Protein AF-A0AAE1LA29-F1 (afdb_monomer_lite)

pLDDT: mean 70.19, std 26.03, range [25.2, 96.75]

Organism: NCBI:txid407009

Secondary structure (DSSP, 8-state):
-GGGGT--EEES---SSGGGS---STTSTTTTEEE--S--HHHHHHHHHHHHHHTT--EEEEEE-TTTTHHHH-TTHHHHHHHHHHHHHHHTT-EEEEEEGGGGTTT-HHHHHHHHHHHHTTS-------S------------S----PPP-PPPP----------------------

Structure (mmCIF, N/CA/C/O backbone):
data_AF-A0AAE1LA29-F1
#
_entry.id   AF-A0AAE1LA29-F1
#
loop_
_atom_site.group_PDB
_atom_site.id
_atom_site.type_symbol
_atom_site.label_atom_id
_atom_site.label_alt_id
_atom_site.label_comp_id
_atom_site.label_asym_id
_atom_site.label_entity_id
_atom_site.label_seq_id
_atom_site.pdbx_PDB_ins_code
_atom_site.Cartn_x
_atom_site.Cartn_y
_atom_site.Cartn_z
_atom_site.occupancy
_atom_site.B_iso_or_equiv
_atom_site.auth_seq_id
_atom_site.auth_comp_id
_atom_site.auth_asym_id
_atom_site.auth_atom_id
_atom_site.pdbx_PDB_model_num
ATOM 1 N N . MET A 1 1 ? 6.406 4.294 -21.397 1.00 57.44 1 MET A N 1
ATOM 2 C CA . MET A 1 1 ? 7.742 4.269 -22.042 1.00 57.44 1 MET A CA 1
ATOM 3 C C . MET A 1 1 ? 7.976 2.975 -22.819 1.00 57.44 1 MET A C 1
ATOM 5 O O . MET A 1 1 ? 8.079 3.056 -24.028 1.00 57.44 1 MET A O 1
ATOM 9 N N . VAL A 1 2 ? 7.981 1.788 -22.194 1.00 77.62 2 VAL A N 1
ATOM 10 C CA . VAL A 1 2 ? 8.310 0.522 -22.897 1.00 77.62 2 VAL A CA 1
ATOM 11 C C . VAL A 1 2 ? 7.345 0.151 -24.031 1.00 77.62 2 VAL A C 1
ATOM 13 O O . VAL A 1 2 ? 7.793 -0.365 -25.049 1.00 77.62 2 VAL A O 1
ATOM 16 N N . LYS A 1 3 ? 6.053 0.508 -23.904 1.00 79.62 3 LYS A N 1
ATOM 17 C CA . LYS A 1 3 ? 5.017 0.339 -24.945 1.00 79.62 3 LYS A CA 1
ATOM 18 C C . LYS A 1 3 ? 5.452 0.815 -26.340 1.00 79.62 3 LYS A C 1
ATOM 20 O O . LYS A 1 3 ? 5.146 0.163 -27.327 1.00 79.62 3 LYS A O 1
ATOM 25 N N . PHE A 1 4 ? 6.184 1.925 -26.413 1.00 84.38 4 PHE A N 1
ATOM 26 C CA . PHE A 1 4 ? 6.546 2.567 -27.681 1.00 84.38 4 PHE A CA 1
ATOM 27 C C . PHE A 1 4 ? 7.679 1.868 -28.435 1.00 84.38 4 PHE A C 1
ATOM 29 O O . PHE A 1 4 ? 7.795 2.036 -29.642 1.00 84.38 4 PHE A O 1
ATOM 36 N N . TRP A 1 5 ? 8.504 1.090 -27.734 1.00 86.56 5 TRP A N 1
ATOM 37 C CA . TRP A 1 5 ? 9.725 0.499 -28.291 1.00 86.56 5 TRP A CA 1
ATOM 38 C C . TRP A 1 5 ? 9.566 -0.987 -28.616 1.00 86.56 5 TRP A C 1
ATOM 40 O O . TRP A 1 5 ? 10.510 -1.609 -29.084 1.00 86.56 5 TRP A O 1
ATOM 50 N N . ASN A 1 6 ? 8.378 -1.551 -28.369 1.00 86.88 6 ASN A N 1
ATOM 51 C CA . ASN A 1 6 ? 8.083 -2.972 -28.557 1.00 86.88 6 ASN A CA 1
ATOM 52 C C . ASN A 1 6 ? 9.068 -3.914 -27.830 1.00 86.88 6 ASN A C 1
ATOM 54 O O . ASN A 1 6 ? 9.388 -4.996 -28.318 1.00 86.88 6 ASN A O 1
ATOM 58 N N . THR A 1 7 ? 9.556 -3.492 -26.659 1.00 91.69 7 THR A N 1
ATOM 59 C CA . THR A 1 7 ? 10.538 -4.240 -25.862 1.00 91.69 7 THR A CA 1
ATOM 60 C C . THR A 1 7 ? 9.913 -4.679 -24.539 1.00 91.69 7 THR A C 1
ATOM 62 O O . THR A 1 7 ? 9.399 -3.827 -23.808 1.00 91.69 7 THR A O 1
ATOM 65 N N . PRO A 1 8 ? 9.965 -5.974 -24.172 1.00 91.75 8 PRO A N 1
ATOM 66 C CA . PRO A 1 8 ? 9.478 -6.425 -22.875 1.00 91.75 8 PRO A CA 1
ATOM 67 C C . PRO A 1 8 ? 10.374 -5.907 -21.740 1.00 91.75 8 PRO A C 1
ATOM 69 O O . PRO A 1 8 ? 11.600 -5.981 -21.815 1.00 91.75 8 PRO A O 1
ATOM 72 N N . LEU A 1 9 ? 9.760 -5.416 -20.660 1.00 92.38 9 LEU A N 1
ATOM 73 C CA . LEU A 1 9 ? 10.454 -5.024 -19.433 1.00 92.38 9 LEU A CA 1
ATOM 74 C C . LEU A 1 9 ? 10.206 -6.060 -18.341 1.00 92.38 9 LEU A C 1
ATOM 76 O O . LEU A 1 9 ? 9.073 -6.253 -17.898 1.00 92.38 9 LEU A O 1
ATOM 80 N N . LEU A 1 10 ? 11.287 -6.672 -17.867 1.00 92.94 10 LEU A N 1
ATOM 81 C CA . LEU A 1 10 ? 11.291 -7.548 -16.702 1.00 92.94 10 LEU A CA 1
ATOM 82 C C . LEU A 1 10 ? 11.809 -6.770 -15.493 1.00 92.94 10 LEU A C 1
ATOM 84 O O . LEU A 1 10 ? 12.864 -6.143 -15.560 1.00 92.94 10 LEU A O 1
ATOM 88 N N . THR A 1 11 ? 11.072 -6.794 -14.383 1.00 91.50 11 THR A N 1
ATOM 89 C CA . THR A 1 11 ? 11.483 -6.100 -13.153 1.00 91.50 11 THR A CA 1
ATOM 90 C C . THR A 1 11 ? 11.083 -6.865 -11.897 1.00 91.50 11 THR A C 1
ATOM 92 O O . THR A 1 11 ? 10.064 -7.552 -11.864 1.00 91.50 11 THR A O 1
ATOM 95 N N . VAL A 1 12 ? 11.882 -6.736 -10.840 1.00 89.50 12 VAL A N 1
ATOM 96 C CA . VAL A 1 12 ? 11.545 -7.209 -9.486 1.00 89.50 12 VAL A CA 1
ATOM 97 C C . VAL A 1 12 ? 10.818 -6.144 -8.657 1.00 89.50 12 VAL A C 1
ATOM 99 O O . VAL A 1 12 ? 10.253 -6.462 -7.616 1.00 89.50 12 VAL A O 1
ATOM 102 N N . GLY A 1 13 ? 10.830 -4.887 -9.116 1.00 87.50 13 GLY A N 1
ATOM 103 C CA . GLY A 1 13 ? 10.178 -3.758 -8.460 1.00 87.50 13 GLY A CA 1
ATOM 104 C C . GLY A 1 13 ? 8.760 -3.532 -8.979 1.00 87.50 13 GLY A C 1
ATOM 105 O O . GLY A 1 13 ? 7.986 -4.473 -9.156 1.00 87.50 13 GLY A O 1
ATOM 106 N N . ALA A 1 14 ? 8.424 -2.261 -9.235 1.00 90.12 14 ALA A N 1
ATOM 107 C CA . ALA A 1 14 ? 7.113 -1.869 -9.751 1.00 90.12 14 ALA A CA 1
ATOM 108 C C . ALA A 1 14 ? 5.966 -2.395 -8.857 1.00 90.12 14 ALA A C 1
ATOM 110 O O . ALA A 1 14 ? 4.994 -2.977 -9.320 1.00 90.12 14 ALA A O 1
ATOM 111 N N . LEU A 1 15 ? 6.109 -2.237 -7.538 1.00 91.06 15 LEU A N 1
ATOM 112 C CA . LEU A 1 15 ? 5.228 -2.858 -6.539 1.00 91.06 15 LEU A CA 1
ATOM 113 C C . LEU A 1 15 ? 3.893 -2.127 -6.348 1.00 91.06 15 LEU A C 1
ATOM 115 O O . LEU A 1 15 ? 3.000 -2.636 -5.667 1.00 91.06 15 LEU A O 1
ATOM 119 N N . THR A 1 16 ? 3.760 -0.929 -6.916 1.00 88.38 16 THR A N 1
ATOM 120 C CA . THR A 1 16 ? 2.555 -0.112 -6.785 1.00 88.38 16 THR A CA 1
ATOM 121 C C . THR A 1 16 ? 1.363 -0.764 -7.481 1.00 88.38 16 THR A C 1
ATOM 123 O O . THR A 1 16 ? 1.475 -1.710 -8.270 1.00 88.38 16 THR A O 1
ATOM 126 N N . HIS A 1 17 ? 0.175 -0.265 -7.148 1.00 86.12 17 HIS A N 1
ATOM 127 C CA . HIS A 1 17 ? -1.077 -0.836 -7.622 1.00 86.12 17 HIS A CA 1
ATOM 128 C C . HIS A 1 17 ? -1.183 -0.862 -9.154 1.00 86.12 17 HIS A C 1
ATOM 130 O O . HIS A 1 17 ? -1.688 -1.839 -9.704 1.00 86.12 17 HIS A O 1
ATOM 136 N N . ASP A 1 18 ? -0.655 0.154 -9.836 1.00 87.06 18 ASP A N 1
ATOM 137 C CA . ASP A 1 18 ? -0.816 0.350 -11.283 1.00 87.06 18 ASP A CA 1
ATOM 138 C C . ASP A 1 18 ? -0.151 -0.752 -12.108 1.00 87.06 18 ASP A C 1
ATOM 140 O O . ASP A 1 18 ? -0.726 -1.268 -13.065 1.00 87.06 18 ASP A O 1
ATOM 144 N N . PHE A 1 19 ? 0.995 -1.248 -11.651 1.00 89.94 19 PHE A N 1
ATOM 145 C CA . PHE A 1 19 ? 1.699 -2.359 -12.296 1.00 89.94 19 PHE A CA 1
ATOM 146 C C . PHE A 1 19 ? 1.120 -3.740 -11.965 1.00 89.94 19 PHE A C 1
ATOM 148 O O . PHE A 1 19 ? 1.609 -4.764 -12.466 1.00 89.94 19 PHE A O 1
ATOM 155 N N . SER A 1 20 ? 0.107 -3.781 -11.100 1.00 85.69 20 SER A N 1
ATOM 156 C CA . SER A 1 20 ? -0.613 -4.988 -10.682 1.00 85.69 20 SER A CA 1
ATOM 157 C C . SER A 1 20 ? -2.018 -5.074 -11.283 1.00 85.69 20 SER A C 1
ATOM 159 O O . SER A 1 20 ? -2.732 -6.043 -11.025 1.00 85.69 20 SER A O 1
ATOM 161 N N . GLN A 1 21 ? -2.427 -4.072 -12.066 1.00 86.56 21 GLN A N 1
ATOM 162 C CA . GLN A 1 21 ? -3.690 -4.093 -12.798 1.00 86.56 21 GLN A CA 1
ATOM 163 C C . GLN A 1 21 ? -3.633 -5.081 -13.978 1.00 86.56 21 GLN A C 1
ATOM 165 O O . GLN A 1 21 ? -2.601 -5.708 -14.244 1.00 86.56 21 GLN A O 1
ATOM 170 N N . ARG A 1 22 ? -4.768 -5.268 -14.664 1.00 87.75 22 ARG A N 1
ATOM 171 C CA . ARG A 1 22 ? -4.833 -6.095 -15.877 1.00 87.75 22 ARG A CA 1
ATOM 172 C C . ARG A 1 22 ? -3.941 -5.466 -16.960 1.00 87.75 22 ARG A C 1
ATOM 174 O O . ARG A 1 22 ? -3.938 -4.254 -17.127 1.00 87.75 22 ARG A O 1
ATOM 181 N N . LYS A 1 23 ? -3.155 -6.314 -17.624 1.00 89.62 23 LYS A N 1
ATOM 182 C CA . LYS A 1 23 ? -2.092 -5.955 -18.582 1.00 89.62 23 LYS A CA 1
ATOM 183 C C . LYS A 1 23 ? -2.069 -6.921 -19.775 1.00 89.62 23 LYS A C 1
ATOM 185 O O . LYS A 1 23 ? -1.012 -7.248 -20.299 1.00 89.62 23 LYS A O 1
ATOM 190 N N . THR A 1 24 ? -3.218 -7.504 -20.099 1.00 88.19 24 THR A N 1
ATOM 191 C CA . THR A 1 24 ? -3.329 -8.599 -21.075 1.00 88.19 24 THR A CA 1
ATOM 192 C C . THR A 1 24 ? -3.594 -8.099 -22.491 1.00 88.19 24 THR A C 1
ATOM 194 O O . THR A 1 24 ? -3.397 -8.860 -23.431 1.00 88.19 24 THR A O 1
ATOM 197 N N . SER A 1 25 ? -4.068 -6.860 -22.647 1.00 90.19 25 SER A N 1
ATOM 198 C CA . SER A 1 25 ? -4.320 -6.238 -23.949 1.00 90.19 25 SER A CA 1
ATOM 199 C C . SER A 1 25 ? -3.179 -5.302 -24.334 1.00 90.19 25 SER A C 1
ATOM 201 O O . SER A 1 25 ? -2.625 -4.624 -23.473 1.00 90.19 25 SER A O 1
ATOM 203 N N . CYS A 1 26 ? -2.882 -5.180 -25.629 1.00 88.12 26 CYS A N 1
ATOM 204 C CA . CYS A 1 26 ? -1.936 -4.187 -26.151 1.00 88.12 26 CYS A CA 1
ATOM 205 C C . CYS A 1 26 ? -2.346 -2.739 -25.827 1.00 88.12 26 CYS A C 1
ATOM 207 O O . CYS A 1 26 ? -1.499 -1.840 -25.791 1.00 88.12 26 CYS A O 1
ATOM 209 N N . ASP A 1 27 ? -3.628 -2.494 -25.556 1.00 87.69 27 ASP A N 1
ATOM 210 C CA . ASP A 1 27 ? -4.123 -1.177 -25.153 1.00 87.69 27 ASP A CA 1
ATOM 211 C C . ASP A 1 27 ? -3.720 -0.813 -23.722 1.00 87.69 27 ASP A C 1
ATOM 213 O O . ASP A 1 27 ? -3.493 0.367 -23.446 1.00 87.69 27 ASP A O 1
ATOM 217 N N . ASP A 1 28 ? -3.509 -1.809 -22.855 1.00 89.75 28 ASP A N 1
ATOM 218 C CA . ASP A 1 28 ? -3.118 -1.592 -21.465 1.00 89.75 28 ASP A CA 1
ATOM 219 C C . ASP A 1 28 ? -1.735 -0.915 -21.400 1.00 89.75 28 ASP A C 1
ATOM 221 O O . ASP A 1 28 ? -0.792 -1.282 -22.113 1.00 89.75 28 ASP A O 1
ATOM 225 N N . GLU A 1 29 ? -1.587 0.075 -20.517 1.00 87.62 29 GLU A N 1
ATOM 226 C CA . GLU A 1 29 ? -0.387 0.924 -20.421 1.00 87.62 29 GLU A CA 1
ATOM 227 C C . GLU A 1 29 ? 0.902 0.115 -20.187 1.00 87.62 29 GLU A C 1
ATOM 229 O O . GLU A 1 29 ? 1.959 0.414 -20.752 1.00 87.62 29 GLU A O 1
ATOM 234 N N . TYR A 1 30 ? 0.795 -0.952 -19.391 1.00 91.38 30 TYR A N 1
ATOM 235 C CA . TYR A 1 30 ? 1.916 -1.758 -18.913 1.00 91.38 30 TYR A CA 1
ATOM 236 C C . TYR A 1 30 ? 1.924 -3.194 -19.467 1.00 91.38 30 TYR A C 1
ATOM 238 O O . TYR A 1 30 ? 2.545 -4.063 -18.859 1.00 91.38 30 TYR A O 1
ATOM 246 N N . HIS A 1 31 ? 1.275 -3.479 -20.602 1.00 91.81 31 HIS A N 1
ATOM 247 C CA . HIS A 1 31 ? 1.167 -4.850 -21.143 1.00 91.81 31 HIS A CA 1
ATOM 248 C C . HIS A 1 31 ? 2.502 -5.544 -21.451 1.00 91.81 31 HIS A C 1
ATOM 250 O O . HIS A 1 31 ? 2.596 -6.763 -21.377 1.00 91.81 31 HIS A O 1
ATOM 256 N N . MET A 1 32 ? 3.558 -4.775 -21.728 1.00 93.19 32 MET A N 1
ATOM 257 C CA . MET A 1 32 ? 4.917 -5.303 -21.913 1.00 93.19 32 MET A CA 1
ATOM 258 C C . MET A 1 32 ? 5.750 -5.361 -20.623 1.00 93.19 32 MET A C 1
ATOM 260 O O . MET A 1 32 ? 6.920 -5.735 -20.668 1.00 93.19 32 MET A O 1
ATOM 264 N N . LEU A 1 33 ? 5.188 -4.993 -19.468 1.00 92.44 33 LEU A N 1
ATOM 265 C CA . LEU A 1 33 ? 5.876 -5.041 -18.179 1.00 92.44 33 LEU A CA 1
ATOM 266 C C . LEU A 1 33 ? 5.484 -6.303 -17.410 1.00 92.44 33 LEU A C 1
ATOM 268 O O . LEU A 1 33 ? 4.370 -6.426 -16.881 1.00 92.44 33 LEU A O 1
ATOM 272 N N . THR A 1 34 ? 6.458 -7.193 -17.255 1.00 91.00 34 THR A N 1
ATOM 273 C CA . THR A 1 34 ? 6.345 -8.393 -16.428 1.00 91.00 34 THR A CA 1
ATOM 274 C C . THR A 1 34 ? 7.105 -8.196 -15.121 1.00 91.00 34 THR A C 1
ATOM 276 O O . THR A 1 34 ? 8.295 -7.879 -15.103 1.00 91.00 34 THR A O 1
ATOM 279 N N . ARG A 1 35 ? 6.397 -8.382 -14.004 1.00 91.25 35 ARG A N 1
ATOM 280 C CA . ARG A 1 35 ? 7.003 -8.384 -12.672 1.00 91.25 35 ARG A CA 1
ATOM 281 C C . ARG A 1 35 ? 7.383 -9.812 -12.322 1.00 91.25 35 ARG A C 1
ATOM 283 O O . ARG A 1 35 ? 6.534 -10.694 -12.383 1.00 91.25 35 ARG A O 1
ATOM 290 N N . VAL A 1 36 ? 8.641 -10.022 -11.961 1.00 89.44 36 VAL A N 1
ATOM 291 C CA . VAL A 1 36 ? 9.144 -11.332 -11.521 1.00 89.44 36 VAL A CA 1
ATOM 292 C C . VAL A 1 36 ? 8.836 -11.555 -10.034 1.00 89.44 36 VAL A C 1
ATOM 294 O O . VAL A 1 36 ? 8.685 -12.687 -9.589 1.00 89.44 36 VAL A O 1
ATOM 297 N N . GLY A 1 37 ? 8.689 -10.472 -9.262 1.00 84.50 37 GLY A N 1
ATOM 298 C CA . GLY A 1 37 ? 8.285 -10.532 -7.859 1.00 84.50 37 GLY A CA 1
ATOM 299 C C . GLY A 1 37 ? 6.807 -10.892 -7.691 1.00 84.50 37 GLY A C 1
ATOM 300 O O . GLY A 1 37 ? 5.936 -10.280 -8.310 1.00 84.50 37 GLY A O 1
ATOM 301 N N . SER A 1 38 ? 6.524 -11.849 -6.804 1.00 77.38 38 SER A N 1
ATOM 302 C CA . SER A 1 38 ? 5.163 -12.292 -6.463 1.00 77.38 38 SER A CA 1
ATOM 303 C C . SER A 1 38 ? 4.400 -11.320 -5.559 1.00 77.38 38 SER A C 1
ATOM 305 O O . SER A 1 38 ? 3.188 -11.445 -5.422 1.00 77.38 38 SER A O 1
ATOM 307 N N . LEU A 1 39 ? 5.093 -10.357 -4.947 1.00 87.12 39 LEU A N 1
ATOM 308 C CA . LEU A 1 39 ? 4.509 -9.398 -4.017 1.00 87.12 39 LEU A CA 1
ATOM 309 C C . LEU A 1 39 ? 4.243 -8.055 -4.703 1.00 87.12 39 LEU A C 1
ATOM 311 O O . LEU A 1 39 ? 5.043 -7.564 -5.498 1.00 87.12 39 LEU A O 1
ATOM 315 N N . SER A 1 40 ? 3.113 -7.444 -4.374 1.00 91.81 40 SER A N 1
ATOM 316 C CA . SER A 1 40 ? 2.789 -6.039 -4.632 1.00 91.81 40 SER A CA 1
ATOM 317 C C . SER A 1 40 ? 2.270 -5.393 -3.349 1.00 91.81 40 SER A C 1
ATOM 319 O O . SER A 1 40 ? 1.873 -6.090 -2.413 1.00 91.81 40 SER A O 1
ATOM 321 N N . PHE A 1 41 ? 2.195 -4.062 -3.294 1.00 93.50 41 PHE A N 1
ATOM 322 C CA . PHE A 1 41 ? 1.587 -3.384 -2.140 1.00 93.50 41 PHE A CA 1
ATOM 323 C C . PHE A 1 41 ? 0.117 -3.752 -1.951 1.00 93.50 41 PHE A C 1
ATOM 325 O O . PHE A 1 41 ? -0.374 -3.754 -0.825 1.00 93.50 41 PHE A O 1
ATOM 332 N N . ARG A 1 42 ? -0.577 -4.130 -3.032 1.00 91.81 42 ARG A N 1
ATOM 333 C CA . ARG A 1 42 ? -1.930 -4.680 -2.940 1.00 91.81 42 ARG A CA 1
ATOM 334 C C . ARG A 1 42 ? -1.930 -6.018 -2.203 1.00 91.81 42 ARG A C 1
ATOM 336 O O . ARG A 1 42 ? -2.789 -6.219 -1.355 1.00 91.81 42 ARG A O 1
ATOM 343 N N . ASP A 1 43 ? -0.994 -6.908 -2.515 1.00 92.75 43 ASP A N 1
ATOM 344 C CA . ASP A 1 43 ? -0.924 -8.234 -1.889 1.00 92.75 43 ASP A CA 1
ATOM 345 C C . ASP A 1 43 ? -0.570 -8.120 -0.403 1.00 92.75 43 ASP A C 1
ATOM 347 O O . ASP A 1 43 ? -1.204 -8.761 0.433 1.00 92.75 43 ASP A O 1
ATOM 351 N N . VAL A 1 44 ? 0.362 -7.223 -0.060 1.00 93.56 44 VAL A N 1
ATOM 352 C CA . VAL A 1 44 ? 0.687 -6.889 1.338 1.00 93.56 44 VAL A CA 1
ATOM 353 C C . VAL A 1 44 ? -0.543 -6.346 2.065 1.00 93.56 44 VAL A C 1
ATOM 355 O O . VAL A 1 44 ? -0.857 -6.782 3.169 1.00 93.56 44 VAL A O 1
ATOM 358 N N . ALA A 1 45 ? -1.277 -5.425 1.444 1.00 94.19 45 ALA A N 1
ATOM 359 C CA . ALA A 1 45 ? -2.476 -4.867 2.046 1.00 94.19 45 ALA A CA 1
ATOM 360 C C . ALA A 1 45 ? -3.590 -5.918 2.223 1.00 94.19 45 ALA A C 1
ATOM 362 O O . ALA A 1 45 ? -4.239 -5.938 3.267 1.00 94.19 45 ALA A O 1
ATOM 363 N N . LEU A 1 46 ? -3.792 -6.813 1.248 1.00 94.25 46 LEU A N 1
ATOM 364 C CA . LEU A 1 46 ? -4.754 -7.920 1.349 1.00 94.25 46 LEU A CA 1
ATOM 365 C C . LEU A 1 46 ? -4.390 -8.862 2.495 1.00 94.25 46 LEU A C 1
ATOM 367 O O . LEU A 1 46 ? -5.264 -9.280 3.253 1.00 94.25 46 LEU A O 1
ATOM 371 N N . PHE A 1 47 ? -3.101 -9.165 2.644 1.00 95.19 47 PHE A N 1
ATOM 372 C CA . PHE A 1 47 ? -2.602 -9.958 3.758 1.00 95.19 47 PHE A CA 1
ATOM 373 C C . PHE A 1 47 ? -2.902 -9.287 5.105 1.00 95.19 47 PHE A C 1
ATOM 375 O O . PHE A 1 47 ? -3.460 -9.930 5.992 1.00 95.19 47 PHE A O 1
ATOM 382 N N . LEU A 1 48 ? -2.619 -7.988 5.248 1.00 95.56 48 LEU A N 1
ATOM 383 C CA . LEU A 1 48 ? -2.905 -7.249 6.483 1.00 95.56 48 LEU A CA 1
ATOM 384 C C . LEU A 1 48 ? -4.401 -7.224 6.816 1.00 95.56 48 LEU A C 1
ATOM 386 O O . LEU A 1 48 ? -4.771 -7.465 7.963 1.00 95.56 48 LEU A O 1
ATOM 390 N N . VAL A 1 49 ? -5.265 -7.001 5.822 1.00 95.25 49 VAL A N 1
ATOM 391 C CA . VAL A 1 49 ? -6.724 -7.079 6.006 1.00 95.25 49 VAL A CA 1
ATOM 392 C C . VAL A 1 49 ? -7.143 -8.481 6.450 1.00 95.25 49 VAL A C 1
ATOM 394 O O . VAL A 1 49 ? -7.923 -8.611 7.389 1.00 95.25 49 VAL A O 1
ATOM 397 N N . SER A 1 50 ? -6.576 -9.534 5.855 1.00 95.94 50 SER A N 1
ATOM 398 C CA . SER A 1 50 ? -6.857 -10.916 6.262 1.00 95.94 50 SER A CA 1
ATOM 399 C C . SER A 1 50 ? -6.434 -11.204 7.705 1.00 95.94 50 SER A C 1
ATOM 401 O O . SER A 1 50 ? -7.133 -11.937 8.405 1.00 95.94 50 SER A O 1
ATOM 403 N N . VAL A 1 51 ? -5.311 -10.644 8.165 1.00 96.75 51 VAL A N 1
ATOM 404 C CA . VAL A 1 51 ? -4.875 -10.750 9.567 1.00 96.75 51 VAL A CA 1
ATOM 405 C C . VAL A 1 51 ? -5.860 -10.025 10.482 1.00 96.75 51 VAL A C 1
ATOM 407 O O . VAL A 1 51 ? -6.294 -10.589 11.485 1.00 96.75 51 VAL A O 1
ATOM 410 N N . MET A 1 52 ? -6.264 -8.804 10.124 1.00 95.00 52 MET A N 1
ATOM 411 C CA . MET A 1 52 ? -7.255 -8.050 10.893 1.00 95.00 52 MET A CA 1
ATOM 412 C C . MET A 1 52 ? -8.584 -8.802 10.997 1.00 95.00 52 MET A C 1
ATOM 414 O O . MET A 1 52 ? -9.144 -8.890 12.087 1.00 95.00 52 MET A O 1
ATOM 418 N N . ASP A 1 53 ? -9.062 -9.388 9.900 1.00 94.56 53 ASP A N 1
ATOM 419 C CA . ASP A 1 53 ? -10.292 -10.179 9.896 1.00 94.56 53 ASP A CA 1
ATOM 420 C C . ASP A 1 53 ? -10.167 -11.439 10.759 1.00 94.56 53 ASP A C 1
ATOM 422 O O . ASP A 1 53 ? -11.075 -11.732 11.538 1.00 94.56 53 ASP A O 1
ATOM 426 N N . HIS A 1 54 ? -9.030 -12.139 10.693 1.00 96.50 54 HIS A N 1
ATOM 427 C CA . HIS A 1 54 ? -8.770 -13.323 11.514 1.00 96.50 54 HIS A CA 1
ATOM 428 C C . HIS A 1 54 ? -8.846 -13.018 13.019 1.00 96.50 54 HIS A C 1
ATOM 430 O O . HIS A 1 54 ? -9.449 -13.775 13.776 1.00 96.50 54 HIS A O 1
ATOM 436 N N . TYR A 1 55 ? -8.293 -11.882 13.450 1.00 96.56 55 TYR A N 1
ATOM 437 C CA . TYR A 1 55 ? -8.324 -11.451 14.853 1.00 96.56 55 TYR A CA 1
ATOM 438 C C . TYR A 1 55 ? -9.508 -10.535 15.198 1.00 96.56 55 TYR A C 1
ATOM 440 O O . TYR A 1 55 ? -9.564 -9.987 16.299 1.00 96.56 55 TYR A O 1
ATOM 448 N N . SER A 1 56 ? -10.470 -10.364 14.284 1.00 94.56 56 SER A N 1
ATOM 449 C CA . SER A 1 56 ? -11.628 -9.471 14.454 1.00 94.56 56 SER A CA 1
ATOM 450 C C . SER A 1 56 ? -11.259 -8.022 14.817 1.00 94.56 56 SER A C 1
ATOM 452 O O . SER A 1 56 ? -12.012 -7.317 15.494 1.00 94.56 56 SER A O 1
ATOM 454 N N . TRP A 1 57 ? -10.107 -7.538 14.352 1.00 93.69 57 TRP A N 1
ATOM 455 C CA . TRP A 1 57 ? -9.687 -6.153 14.535 1.00 93.69 57 TRP A CA 1
ATOM 456 C C . TRP A 1 57 ? -10.476 -5.232 13.603 1.00 93.69 57 TRP A C 1
ATOM 458 O O . TRP A 1 57 ? -10.467 -5.386 12.384 1.00 93.69 57 TRP A O 1
ATOM 468 N N . ARG A 1 58 ? -11.162 -4.239 14.181 1.00 91.31 58 ARG A N 1
ATOM 469 C CA . ARG A 1 58 ? -11.995 -3.270 13.438 1.00 91.31 58 ARG A CA 1
ATOM 470 C C . ARG A 1 58 ? -11.420 -1.858 13.380 1.00 91.31 58 ARG A C 1
ATOM 472 O O . ARG A 1 58 ? -11.972 -1.008 12.685 1.00 91.31 58 ARG A O 1
ATOM 479 N N . ARG A 1 59 ? -10.328 -1.615 14.108 1.00 90.44 59 ARG A N 1
ATOM 480 C CA . ARG A 1 59 ? -9.662 -0.315 14.224 1.00 90.44 59 ARG A CA 1
ATOM 481 C C . ARG A 1 59 ? -8.167 -0.483 13.964 1.00 90.44 59 ARG A C 1
ATOM 483 O O . ARG A 1 59 ? -7.569 -1.399 14.520 1.00 90.44 59 ARG A O 1
ATOM 490 N N . ALA A 1 60 ? -7.573 0.400 13.167 1.00 90.62 60 ALA A N 1
ATOM 491 C CA . ALA A 1 60 ? -6.133 0.428 12.908 1.00 90.62 60 ALA A CA 1
ATOM 492 C C . ALA A 1 60 ? -5.560 1.851 13.006 1.00 90.62 60 ALA A C 1
ATOM 494 O O . ALA A 1 60 ? -6.206 2.823 12.617 1.00 90.62 60 ALA A O 1
ATOM 495 N N . MET A 1 61 ? -4.325 1.971 13.491 1.00 90.12 61 MET A N 1
ATOM 496 C CA . MET A 1 61 ? -3.541 3.204 13.422 1.00 90.12 61 MET A CA 1
ATOM 497 C C . MET A 1 61 ? -2.393 2.990 12.439 1.00 90.12 61 MET A C 1
ATOM 499 O O . MET A 1 61 ? -1.545 2.127 12.656 1.00 90.12 61 MET A O 1
ATOM 503 N N . LEU A 1 62 ? -2.372 3.759 11.354 1.00 91.69 62 LEU A N 1
ATOM 504 C CA . LEU A 1 62 ? -1.317 3.713 10.349 1.00 91.69 62 LEU A CA 1
ATOM 505 C C . LEU A 1 62 ? -0.262 4.755 10.695 1.00 91.69 62 LEU A C 1
ATOM 507 O O . LEU A 1 62 ? -0.544 5.950 10.671 1.00 91.69 62 LEU A O 1
ATOM 511 N N . VAL A 1 63 ? 0.947 4.304 11.000 1.00 89.62 63 VAL A N 1
ATOM 512 C CA . VAL A 1 63 ? 2.090 5.169 11.303 1.00 89.62 63 VAL A CA 1
ATOM 513 C C . VAL A 1 63 ? 3.142 4.933 10.236 1.00 89.62 63 VAL A C 1
ATOM 515 O O . VAL A 1 63 ? 3.554 3.792 10.026 1.00 89.62 63 VAL A O 1
ATOM 518 N N . TYR A 1 64 ? 3.550 5.989 9.540 1.00 89.94 64 TYR A N 1
ATOM 519 C CA . TYR A 1 64 ? 4.531 5.875 8.468 1.00 89.94 64 TYR A CA 1
ATOM 520 C C . TYR A 1 64 ? 5.320 7.165 8.282 1.00 89.94 64 TYR A C 1
ATOM 522 O O . TYR A 1 64 ? 4.826 8.252 8.556 1.00 89.94 64 TYR A O 1
ATOM 530 N N . ASP A 1 65 ? 6.531 7.015 7.761 1.00 89.69 65 ASP A N 1
ATOM 531 C CA . ASP A 1 65 ? 7.341 8.091 7.202 1.00 89.69 65 ASP A CA 1
ATOM 532 C C . ASP A 1 65 ? 7.245 7.985 5.679 1.00 89.69 65 ASP A C 1
ATOM 534 O O . ASP A 1 65 ? 7.512 6.911 5.133 1.00 89.69 65 ASP A O 1
ATOM 538 N N . LYS A 1 66 ? 6.843 9.052 4.983 1.00 88.94 66 LYS A N 1
ATOM 539 C CA . LYS A 1 66 ? 6.676 9.023 3.521 1.00 88.94 66 LYS A CA 1
ATOM 540 C C . LYS A 1 66 ? 7.946 8.630 2.784 1.00 88.94 66 LYS A C 1
ATOM 542 O O . LYS A 1 66 ? 7.869 7.793 1.881 1.00 88.94 66 LYS A O 1
ATOM 547 N N . ASP A 1 67 ? 9.072 9.201 3.197 1.00 87.19 67 ASP A N 1
ATOM 548 C CA . ASP A 1 67 ? 10.390 8.979 2.598 1.00 87.19 67 ASP A CA 1
ATOM 549 C C . ASP A 1 67 ? 11.288 8.112 3.483 1.00 87.19 67 ASP A C 1
ATOM 551 O O . ASP A 1 67 ? 12.506 8.004 3.275 1.00 87.19 67 ASP A O 1
ATOM 555 N N . GLY A 1 68 ? 10.656 7.411 4.429 1.00 83.62 68 GLY A N 1
ATOM 556 C CA . GLY A 1 68 ? 11.287 6.393 5.246 1.00 83.62 68 GLY A CA 1
ATOM 557 C C . GLY A 1 68 ? 12.027 5.385 4.372 1.00 83.62 68 GLY A C 1
ATOM 558 O O . GLY A 1 68 ? 11.487 4.854 3.401 1.00 83.62 68 GLY A O 1
ATOM 559 N N . TYR A 1 69 ? 13.287 5.123 4.715 1.00 84.50 69 TYR A N 1
ATOM 560 C CA . TYR A 1 69 ? 14.160 4.191 3.995 1.00 84.50 69 TYR A CA 1
ATOM 561 C C . TYR A 1 69 ? 14.326 4.475 2.489 1.00 84.50 69 TYR A C 1
ATOM 563 O O . TYR A 1 69 ? 14.666 3.556 1.741 1.00 84.50 69 TYR A O 1
ATOM 571 N N . ARG A 1 70 ? 14.213 5.740 2.045 1.00 88.75 70 ARG A N 1
ATOM 572 C CA . ARG A 1 70 ? 14.431 6.176 0.646 1.00 88.75 70 ARG A CA 1
ATOM 573 C C . ARG A 1 70 ? 15.634 5.529 -0.051 1.00 88.75 70 ARG A C 1
ATOM 575 O O . ARG A 1 70 ? 15.564 5.230 -1.236 1.00 88.75 70 ARG A O 1
ATOM 582 N N . ARG A 1 71 ? 16.743 5.309 0.667 1.00 87.31 71 ARG A N 1
ATOM 583 C CA . ARG A 1 71 ? 17.970 4.698 0.114 1.00 87.31 71 ARG A CA 1
ATOM 584 C C . ARG A 1 71 ? 17.810 3.230 -0.302 1.00 87.31 71 ARG A C 1
ATOM 586 O O . ARG A 1 71 ? 18.624 2.747 -1.075 1.00 87.31 71 ARG A O 1
ATOM 593 N N . VAL A 1 72 ? 16.814 2.531 0.237 1.00 85.94 72 VAL A N 1
ATOM 594 C CA . VAL A 1 72 ? 16.577 1.100 0.006 1.00 85.94 72 VAL A CA 1
ATOM 595 C C . VAL A 1 72 ? 15.362 0.896 -0.887 1.00 85.94 72 VAL A C 1
ATOM 597 O O . VAL A 1 72 ? 15.440 0.188 -1.885 1.00 85.94 72 VAL A O 1
ATOM 600 N N . SER A 1 73 ? 14.235 1.508 -0.527 1.00 84.06 73 SER A N 1
ATOM 601 C CA . SER A 1 73 ? 12.948 1.274 -1.186 1.00 84.06 73 SER A CA 1
ATOM 602 C C . SER A 1 73 ? 12.665 2.257 -2.323 1.00 84.06 73 SER A C 1
ATOM 604 O O . SER A 1 73 ? 11.863 1.949 -3.198 1.00 84.06 73 SER A O 1
ATOM 606 N N . GLY A 1 74 ? 13.360 3.396 -2.348 1.00 86.56 74 GLY A N 1
ATOM 607 C CA . GLY A 1 74 ? 13.071 4.517 -3.235 1.00 86.56 74 GLY A CA 1
ATOM 608 C C . GLY A 1 74 ? 12.165 5.552 -2.571 1.00 86.56 74 GLY A C 1
ATOM 609 O O . GLY A 1 74 ? 11.525 5.299 -1.548 1.00 86.56 74 GLY A O 1
ATOM 610 N N . GLU A 1 75 ? 12.131 6.740 -3.157 1.00 89.31 75 GLU A N 1
ATOM 611 C CA . GLU A 1 75 ? 11.320 7.864 -2.687 1.00 89.31 75 GLU A CA 1
ATOM 612 C C . GLU A 1 75 ? 9.824 7.520 -2.668 1.00 89.31 75 GLU A C 1
ATOM 614 O O . GLU A 1 75 ? 9.328 6.791 -3.530 1.00 89.31 75 GLU A O 1
ATOM 619 N N . HIS A 1 76 ? 9.110 8.014 -1.655 1.00 90.06 76 HIS A N 1
ATOM 620 C CA . HIS A 1 76 ? 7.667 7.837 -1.470 1.00 90.06 76 HIS A CA 1
ATOM 621 C C . HIS A 1 76 ? 7.160 6.390 -1.379 1.00 90.06 76 HIS A C 1
ATOM 623 O O . HIS A 1 76 ? 5.950 6.153 -1.371 1.00 90.06 76 HIS A O 1
ATOM 629 N N . THR A 1 77 ? 8.033 5.393 -1.272 1.00 90.62 77 THR A N 1
ATOM 630 C CA . THR A 1 77 ? 7.606 3.988 -1.310 1.00 90.62 77 THR A CA 1
ATOM 631 C C . THR A 1 77 ? 6.693 3.623 -0.141 1.00 90.62 77 THR A C 1
ATOM 633 O O . THR A 1 77 ? 5.671 2.959 -0.326 1.00 90.62 77 THR A O 1
ATOM 636 N N . CYS A 1 78 ? 7.005 4.121 1.056 1.00 89.56 78 CYS A N 1
ATOM 637 C CA . CYS A 1 78 ? 6.172 3.947 2.244 1.00 89.56 78 CYS A CA 1
ATOM 638 C C . CYS A 1 78 ? 4.797 4.609 2.078 1.00 89.56 78 CYS A C 1
ATOM 640 O O . CYS A 1 78 ? 3.780 4.016 2.443 1.00 89.56 78 CYS A O 1
ATOM 642 N N . LYS A 1 79 ? 4.753 5.798 1.461 1.00 91.75 79 LYS A N 1
ATOM 643 C CA . LYS A 1 79 ? 3.501 6.483 1.110 1.00 91.75 79 LYS A CA 1
ATOM 644 C C . LYS A 1 79 ? 2.657 5.632 0.158 1.00 91.75 79 LYS A C 1
ATOM 646 O O . LYS A 1 79 ? 1.488 5.393 0.443 1.00 91.75 79 LYS A O 1
ATOM 651 N N . LEU A 1 80 ? 3.248 5.133 -0.928 1.00 92.75 80 LEU A N 1
ATOM 652 C CA . LEU A 1 80 ? 2.548 4.326 -1.937 1.00 92.75 80 LEU A CA 1
ATOM 653 C C . LEU A 1 80 ? 2.011 3.013 -1.349 1.00 92.75 80 LEU A C 1
ATOM 655 O O . LEU A 1 80 ? 0.904 2.579 -1.676 1.00 92.75 80 LEU A O 1
ATOM 659 N N . MET A 1 81 ? 2.770 2.391 -0.445 1.00 92.62 81 MET A N 1
ATOM 660 C CA . MET A 1 81 ? 2.316 1.214 0.291 1.00 92.62 81 MET A CA 1
ATOM 661 C C . MET A 1 81 ? 1.130 1.541 1.209 1.00 92.62 81 MET A C 1
ATOM 663 O O . MET A 1 81 ? 0.139 0.807 1.221 1.00 92.62 81 MET A O 1
ATOM 667 N N . MET A 1 82 ? 1.193 2.655 1.944 1.00 93.56 82 MET A N 1
ATOM 668 C CA . MET A 1 82 ? 0.100 3.079 2.822 1.00 93.56 82 MET A CA 1
ATOM 669 C C . MET A 1 82 ? -1.154 3.479 2.052 1.00 93.56 82 MET A C 1
ATOM 671 O O . MET A 1 82 ? -2.256 3.158 2.488 1.00 93.56 82 MET A O 1
ATOM 675 N N . GLU A 1 83 ? -1.024 4.101 0.883 1.00 92.81 83 GLU A N 1
ATOM 676 C CA . GLU A 1 83 ? -2.161 4.388 0.004 1.00 92.81 83 GLU A CA 1
ATOM 677 C C . GLU A 1 83 ? -2.859 3.102 -0.461 1.00 92.81 83 GLU A C 1
ATOM 679 O O . GLU A 1 83 ? -4.092 3.023 -0.431 1.00 92.81 83 GLU A O 1
ATOM 684 N N . ALA A 1 84 ? -2.090 2.066 -0.818 1.00 93.38 84 ALA A N 1
ATOM 685 C CA . ALA A 1 84 ? -2.645 0.758 -1.162 1.00 93.38 84 ALA A CA 1
ATOM 686 C C . ALA A 1 84 ? -3.390 0.121 0.024 1.00 93.38 84 ALA A C 1
ATOM 688 O O . ALA A 1 84 ? -4.492 -0.406 -0.155 1.00 93.38 84 ALA A O 1
ATOM 689 N N . LEU A 1 85 ? -2.834 0.221 1.235 1.00 94.69 85 LEU A N 1
ATOM 690 C CA . LEU A 1 85 ? -3.479 -0.274 2.450 1.00 94.69 85 LEU A CA 1
ATOM 691 C C . LEU A 1 85 ? -4.765 0.490 2.773 1.00 94.69 85 LEU A C 1
ATOM 693 O O . LEU A 1 85 ? -5.813 -0.127 2.945 1.00 94.69 85 LEU A O 1
ATOM 697 N N . VAL A 1 86 ? -4.721 1.822 2.777 1.00 94.44 86 VAL A N 1
ATOM 698 C CA . VAL A 1 86 ? -5.889 2.686 3.004 1.00 94.44 86 VAL A CA 1
ATOM 699 C C . VAL A 1 86 ? -7.009 2.373 2.015 1.00 94.44 86 VAL A C 1
ATOM 701 O O . VAL A 1 86 ? -8.177 2.323 2.407 1.00 94.44 86 VAL A O 1
ATOM 704 N N . LYS A 1 87 ? -6.676 2.136 0.740 1.00 93.19 87 LYS A N 1
ATOM 705 C CA . LYS A 1 87 ? -7.660 1.748 -0.277 1.00 93.19 87 LYS A CA 1
ATOM 706 C C . LYS A 1 87 ? -8.400 0.468 0.121 1.00 93.19 87 LYS A C 1
ATOM 708 O O . LYS A 1 87 ? -9.627 0.452 0.055 1.00 93.19 87 LYS A O 1
ATOM 713 N N . LEU A 1 88 ? -7.688 -0.567 0.571 1.00 93.00 88 LEU A N 1
ATOM 714 C CA . LEU A 1 88 ? -8.320 -1.824 0.987 1.00 93.00 88 LEU A CA 1
ATOM 715 C C . LEU A 1 88 ? -9.061 -1.704 2.323 1.00 93.00 88 LEU A C 1
ATOM 717 O O . LEU A 1 88 ? -10.173 -2.210 2.438 1.00 93.00 88 LEU A O 1
ATOM 721 N N . LEU A 1 89 ? -8.517 -0.981 3.305 1.00 94.19 89 LEU A N 1
ATOM 722 C CA . LEU A 1 89 ? -9.209 -0.737 4.576 1.00 94.19 89 LEU A CA 1
ATOM 723 C C . LEU A 1 89 ? -10.568 -0.060 4.351 1.00 94.19 89 LEU A C 1
ATOM 725 O O . LEU A 1 89 ? -11.565 -0.470 4.944 1.00 94.19 89 LEU A O 1
ATOM 729 N N . LYS A 1 90 ? -10.628 0.922 3.438 1.00 93.62 90 LYS A N 1
ATOM 730 C CA . LYS A 1 90 ? -11.884 1.571 3.028 1.00 93.62 90 LYS A CA 1
ATOM 731 C C . LYS A 1 90 ? -12.851 0.598 2.355 1.00 93.62 90 LYS A C 1
ATOM 733 O O . LYS A 1 90 ? -14.039 0.642 2.647 1.00 93.62 90 LYS A O 1
ATOM 738 N N . GLN A 1 91 ? -12.361 -0.278 1.475 1.00 93.00 91 GLN A N 1
ATOM 739 C CA . GLN A 1 91 ? -13.197 -1.285 0.807 1.00 93.00 91 GLN A CA 1
ATOM 740 C C . GLN A 1 91 ? -13.807 -2.297 1.787 1.00 93.00 91 GLN A C 1
ATOM 742 O O . GLN A 1 91 ? -14.905 -2.786 1.542 1.00 93.00 91 GLN A O 1
ATOM 747 N N . HIS A 1 92 ? -13.124 -2.574 2.899 1.00 90.25 92 HIS A N 1
ATOM 748 C CA . HIS A 1 92 ? -13.583 -3.479 3.955 1.00 90.25 92 HIS A CA 1
ATOM 749 C C . HIS A 1 92 ? -14.282 -2.755 5.124 1.00 90.25 92 HIS A C 1
ATOM 751 O O . HIS A 1 92 ? -14.552 -3.374 6.152 1.00 90.25 92 HIS A O 1
ATOM 757 N N . SER A 1 93 ? -14.587 -1.457 4.990 1.00 91.06 93 SER A N 1
ATOM 758 C CA . SER A 1 93 ? -15.254 -0.642 6.023 1.00 91.06 93 SER A CA 1
ATOM 759 C C . SER A 1 93 ? -14.558 -0.670 7.395 1.00 91.06 93 SER A C 1
ATOM 761 O O . SER A 1 93 ? -15.206 -0.577 8.439 1.00 91.06 93 SER A O 1
ATOM 763 N N . LEU A 1 94 ? -13.229 -0.801 7.406 1.00 90.19 94 LEU A N 1
ATOM 764 C CA . LEU A 1 94 ? -12.426 -0.794 8.626 1.00 90.19 94 LEU A CA 1
ATOM 765 C C . LEU A 1 94 ? -12.159 0.647 9.069 1.00 90.19 94 LEU A C 1
ATOM 767 O O . LEU A 1 94 ? -11.837 1.514 8.254 1.00 90.19 94 LEU A O 1
ATOM 771 N N . GLN A 1 95 ? -12.268 0.909 10.372 1.00 90.31 95 GLN A N 1
ATOM 772 C CA . GLN A 1 95 ? -11.937 2.222 10.915 1.00 90.31 95 GLN A CA 1
ATOM 773 C C . GLN A 1 95 ? -10.421 2.358 10.988 1.00 90.31 95 GLN A C 1
ATOM 775 O O . GLN A 1 95 ? -9.735 1.489 11.529 1.00 90.31 95 GLN A O 1
ATOM 780 N N . PHE A 1 96 ? -9.882 3.457 10.478 1.00 91.31 96 PHE A N 1
ATOM 781 C CA . PHE A 1 96 ? -8.458 3.719 10.600 1.00 91.31 96 PHE A CA 1
ATOM 782 C C . PHE A 1 96 ? -8.168 5.202 10.787 1.00 91.31 96 PHE A C 1
ATOM 784 O O . PHE A 1 96 ? -8.918 6.067 10.333 1.00 91.31 96 PHE A O 1
ATOM 791 N N . ARG A 1 97 ? -7.042 5.478 11.438 1.00 88.94 97 ARG A N 1
ATOM 792 C CA . ARG A 1 97 ? -6.389 6.789 11.435 1.00 88.94 97 ARG A CA 1
ATOM 793 C C . ARG A 1 97 ? -5.012 6.646 10.810 1.00 88.94 97 ARG A C 1
ATOM 795 O O . ARG A 1 97 ? -4.445 5.557 10.815 1.00 88.94 97 ARG A O 1
ATOM 802 N N . ALA A 1 98 ? -4.504 7.725 10.231 1.00 88.31 98 ALA A N 1
ATOM 803 C CA . ALA A 1 98 ? -3.210 7.730 9.570 1.00 88.31 98 ALA A CA 1
ATOM 804 C C . ALA A 1 98 ? -2.381 8.917 10.043 1.00 88.31 98 ALA A C 1
ATOM 806 O O . ALA A 1 98 ? -2.879 10.040 10.115 1.00 88.31 98 ALA A O 1
ATOM 807 N N . PHE A 1 99 ? -1.117 8.650 10.332 1.00 85.62 99 PHE A N 1
ATOM 808 C CA . PHE A 1 99 ? -0.171 9.609 10.855 1.00 85.62 99 PHE A CA 1
ATOM 809 C C . PHE A 1 99 ? 1.148 9.503 10.101 1.00 85.62 99 PHE A C 1
ATOM 811 O O . PHE A 1 99 ? 1.773 8.445 10.034 1.00 85.62 99 PHE A O 1
ATOM 818 N N . ASP A 1 100 ? 1.525 10.639 9.533 1.00 85.62 100 ASP A N 1
ATOM 819 C CA . ASP A 1 100 ? 2.770 10.839 8.815 1.00 85.62 100 ASP A CA 1
ATOM 820 C C . ASP A 1 100 ? 3.799 11.414 9.791 1.00 85.62 100 ASP A C 1
ATOM 822 O O . ASP A 1 100 ? 3.650 12.548 10.258 1.00 85.62 100 ASP A O 1
ATOM 826 N N . THR A 1 101 ? 4.812 10.623 10.134 1.00 84.38 101 THR A N 1
ATOM 827 C CA . THR A 1 101 ? 5.809 10.991 11.144 1.00 84.38 101 THR A CA 1
ATOM 828 C C . THR A 1 101 ? 6.671 12.169 10.708 1.00 84.38 101 THR A C 1
ATOM 830 O O . THR A 1 101 ? 7.154 12.902 11.568 1.00 84.38 101 THR A O 1
ATOM 833 N N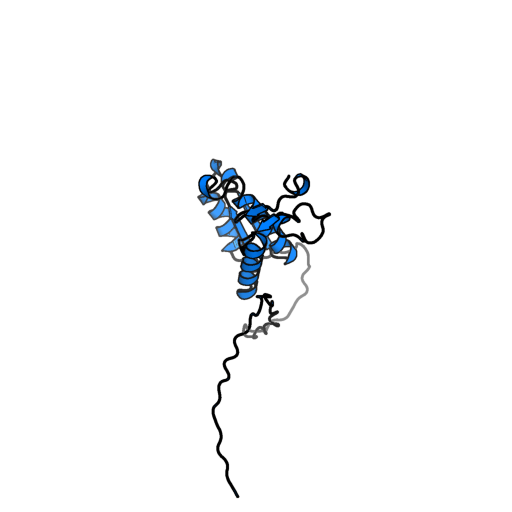 . GLU A 1 102 ? 6.821 12.397 9.401 1.00 79.00 102 GLU A N 1
ATOM 834 C CA . GLU A 1 102 ? 7.547 13.551 8.861 1.00 79.00 102 GLU A CA 1
ATOM 835 C C . GLU A 1 102 ? 6.869 14.868 9.277 1.00 79.00 102 GLU A C 1
ATOM 837 O O . GLU A 1 102 ? 7.524 15.827 9.686 1.00 79.00 102 GLU A O 1
ATOM 842 N N . LYS A 1 103 ? 5.529 14.891 9.288 1.00 74.25 103 LYS A N 1
ATOM 843 C CA . LYS A 1 103 ? 4.743 16.068 9.698 1.00 74.25 103 LYS A CA 1
ATOM 844 C C . LYS A 1 103 ? 4.801 16.353 11.196 1.00 74.25 103 LYS A C 1
ATOM 846 O O . LYS A 1 103 ? 4.365 17.415 11.626 1.00 74.25 103 LYS A O 1
ATOM 851 N N . ALA A 1 104 ? 5.304 15.413 11.989 1.00 66.25 104 ALA A N 1
ATOM 852 C CA . ALA A 1 104 ? 5.362 15.511 13.442 1.00 66.25 104 ALA A CA 1
ATOM 853 C C . ALA A 1 104 ? 6.742 15.877 13.979 1.00 66.25 104 ALA A C 1
ATOM 855 O O . ALA A 1 104 ? 6.979 15.772 15.185 1.00 66.25 104 ALA A O 1
ATOM 856 N N . ALA A 1 105 ? 7.646 16.309 13.100 1.00 61.62 105 ALA A N 1
ATOM 857 C CA . ALA A 1 105 ? 8.984 16.735 13.478 1.00 61.62 105 ALA A CA 1
ATOM 858 C C . ALA A 1 105 ? 8.987 17.873 14.522 1.00 61.62 105 ALA A C 1
ATOM 860 O O . ALA A 1 105 ? 9.948 17.979 15.277 1.00 61.62 105 ALA A O 1
ATOM 861 N N . SER A 1 106 ? 7.922 18.684 14.611 1.00 61.69 106 SER A N 1
ATOM 862 C CA . SER A 1 106 ? 7.817 19.792 15.576 1.00 61.69 106 SER A CA 1
ATOM 863 C C . SER A 1 106 ? 7.437 19.358 16.998 1.00 61.69 106 SER A C 1
ATOM 865 O O . SER A 1 106 ? 8.016 19.860 17.956 1.00 61.69 106 SER A O 1
ATOM 867 N N . ASP A 1 107 ? 6.496 18.418 17.142 1.00 66.50 107 ASP A N 1
ATOM 868 C CA . ASP A 1 107 ? 5.917 18.030 18.445 1.00 66.50 107 ASP A CA 1
ATOM 869 C C . ASP A 1 107 ? 6.505 16.706 18.977 1.00 66.50 107 ASP A C 1
ATOM 871 O O . ASP A 1 107 ? 6.294 16.326 20.130 1.00 66.50 107 ASP A O 1
ATOM 875 N N . GLY A 1 108 ? 7.255 15.994 18.130 1.00 74.69 108 GLY A N 1
ATOM 876 C CA . GLY A 1 108 ? 7.864 14.704 18.423 1.00 74.69 108 GLY A CA 1
ATOM 877 C C . GLY A 1 108 ? 6.897 13.528 18.251 1.00 74.69 108 GLY A C 1
ATOM 878 O O . GLY A 1 108 ? 5.781 13.505 18.772 1.00 74.69 108 GLY A O 1
ATOM 879 N N . VAL A 1 109 ? 7.367 12.475 17.571 1.00 79.88 109 VAL A N 1
ATOM 880 C CA . VAL A 1 109 ? 6.606 11.233 17.314 1.00 79.88 109 VAL A CA 1
ATOM 881 C C . VAL A 1 109 ? 6.031 10.633 18.606 1.00 79.88 109 VAL A C 1
ATOM 883 O O . VAL A 1 109 ? 4.902 10.148 18.617 1.00 79.88 109 VAL A O 1
ATOM 886 N N . LYS A 1 110 ? 6.774 10.715 19.718 1.00 82.50 110 LYS A N 1
ATOM 887 C CA . LYS A 1 110 ? 6.368 10.175 21.023 1.00 82.50 110 LYS A CA 1
ATOM 888 C C . LYS A 1 110 ? 5.069 10.793 21.545 1.00 82.50 110 LYS A C 1
ATOM 890 O O . LYS A 1 110 ? 4.184 10.046 21.957 1.00 82.50 110 LYS A O 1
ATOM 895 N N . GLU A 1 111 ? 4.947 12.120 21.548 1.00 80.38 111 GLU A N 1
ATOM 896 C CA . GLU A 1 111 ? 3.769 12.776 22.131 1.00 80.38 111 GLU A CA 1
ATOM 897 C C . GLU A 1 111 ? 2.539 12.596 21.241 1.00 80.38 111 GLU A C 1
ATOM 899 O O . GLU A 1 111 ? 1.433 12.378 21.737 1.00 80.38 111 GLU A O 1
ATOM 904 N N . HIS A 1 112 ? 2.739 12.561 19.923 1.00 77.44 112 HIS A N 1
ATOM 905 C CA . HIS A 1 112 ? 1.657 12.275 18.989 1.00 77.44 112 HIS A CA 1
ATOM 906 C C . HIS A 1 112 ? 1.124 10.845 19.145 1.00 77.44 112 HIS A C 1
ATOM 908 O O . HIS A 1 112 ? -0.087 10.641 19.219 1.00 77.44 112 HIS A O 1
ATOM 914 N N . LEU A 1 113 ? 2.013 9.852 19.275 1.00 80.75 113 LEU A N 1
ATOM 915 C CA . LEU A 1 113 ? 1.607 8.474 19.557 1.00 80.75 113 LEU A CA 1
ATOM 916 C C . LEU A 1 113 ? 0.930 8.354 20.926 1.00 80.75 113 LEU A C 1
ATOM 918 O O . LEU A 1 113 ? -0.071 7.649 21.043 1.00 80.75 113 LEU A O 1
ATOM 922 N N . ARG A 1 114 ? 1.423 9.065 21.950 1.00 82.88 114 ARG A N 1
ATOM 923 C CA . ARG A 1 114 ? 0.781 9.097 23.272 1.00 82.88 114 ARG A CA 1
ATOM 924 C C . ARG A 1 114 ? -0.653 9.614 23.179 1.00 82.88 114 ARG A C 1
ATOM 926 O O . ARG A 1 114 ? -1.545 9.012 23.771 1.00 82.88 114 ARG A O 1
ATOM 933 N N . ARG A 1 115 ? -0.878 10.688 22.421 1.00 77.94 115 ARG A N 1
ATOM 934 C CA . ARG A 1 115 ? -2.202 11.295 22.251 1.00 77.94 115 ARG A CA 1
ATOM 935 C C . ARG A 1 115 ? -3.146 10.429 21.421 1.00 77.94 115 ARG A C 1
ATOM 937 O O . ARG A 1 115 ? -4.263 10.196 21.866 1.00 77.94 115 ARG A O 1
ATOM 944 N N . GLU A 1 116 ? -2.712 9.966 20.252 1.00 76.19 116 GLU A N 1
ATOM 945 C CA . GLU A 1 116 ? -3.578 9.242 19.309 1.00 76.19 116 GLU A CA 1
ATOM 946 C C . GLU A 1 116 ? -3.759 7.771 19.705 1.00 76.19 116 GLU A C 1
ATOM 948 O O . GLU A 1 116 ? -4.875 7.269 19.765 1.00 76.19 116 GLU A O 1
ATOM 953 N N . VAL A 1 117 ? -2.675 7.051 20.011 1.00 80.44 117 VAL A N 1
ATOM 954 C CA . VAL A 1 117 ? -2.757 5.618 20.350 1.00 80.44 117 VAL A CA 1
ATOM 955 C C . VAL A 1 117 ? -3.223 5.436 21.792 1.00 80.44 117 VAL A C 1
ATOM 957 O O . VAL A 1 117 ? -4.125 4.640 22.058 1.00 80.44 117 VAL A O 1
ATOM 960 N N . GLY A 1 118 ? -2.637 6.200 22.719 1.00 74.44 118 GLY A N 1
ATOM 961 C CA . GLY A 1 118 ? -2.910 6.074 24.150 1.00 74.44 118 GLY A CA 1
ATOM 962 C C . GLY A 1 118 ? -4.358 6.385 24.532 1.00 74.44 118 GLY A C 1
ATOM 963 O O . GLY A 1 118 ? -4.911 5.687 25.378 1.00 74.44 118 GLY A O 1
ATOM 964 N N . ASN A 1 119 ? -4.993 7.367 23.884 1.00 69.69 119 ASN A N 1
ATOM 965 C CA . ASN A 1 119 ? -6.375 7.735 24.204 1.00 69.69 119 ASN A CA 1
ATOM 966 C C . ASN A 1 119 ? -7.407 6.960 23.373 1.00 69.69 119 ASN A C 1
ATOM 968 O O . ASN A 1 119 ? -8.383 6.464 23.932 1.00 69.69 119 ASN A O 1
ATOM 972 N N . ASP A 1 120 ? -7.218 6.832 22.054 1.00 68.62 120 ASP A N 1
ATOM 973 C CA . ASP A 1 120 ? -8.277 6.307 21.177 1.00 68.62 120 ASP A CA 1
ATOM 974 C C . ASP A 1 120 ? -8.272 4.777 21.038 1.00 68.62 120 ASP A C 1
ATOM 976 O O . ASP A 1 120 ? -9.326 4.167 20.803 1.00 68.62 120 ASP A O 1
ATOM 980 N N . PHE A 1 121 ? -7.101 4.144 21.177 1.00 70.62 121 PHE A N 1
ATOM 981 C CA . PHE A 1 121 ? -6.930 2.703 20.965 1.00 70.62 121 PHE A CA 1
ATOM 982 C C . PHE A 1 121 ? -6.784 1.910 22.268 1.00 70.62 121 PHE A C 1
ATOM 984 O O . PHE A 1 121 ? -7.222 0.760 22.298 1.00 70.62 121 PHE A O 1
ATOM 991 N N . SER A 1 122 ? -6.264 2.527 23.336 1.00 63.22 122 SER A N 1
ATOM 992 C CA . SER A 1 122 ? -6.078 1.892 24.653 1.00 63.22 122 SER A CA 1
ATOM 993 C C . SER A 1 122 ? -7.117 2.292 25.716 1.00 63.22 122 SER A C 1
ATOM 995 O O . SER A 1 122 ? -7.128 1.701 26.793 1.00 63.22 122 SER A O 1
ATOM 997 N N . GLY A 1 123 ? -7.994 3.264 25.439 1.00 54.19 123 GLY A N 1
ATOM 998 C CA . GLY A 1 123 ? -9.060 3.702 26.348 1.00 54.19 123 GLY A CA 1
ATOM 999 C C . GLY A 1 123 ? -10.428 3.091 26.024 1.00 54.19 123 GLY A C 1
ATOM 1000 O O . GLY A 1 123 ? -10.774 2.886 24.858 1.00 54.19 123 GLY A O 1
ATOM 1001 N N . GLU A 1 124 ? -11.237 2.827 27.054 1.00 51.03 124 GLU A N 1
ATOM 1002 C CA . GLU A 1 124 ? -12.654 2.501 26.881 1.00 51.03 124 GLU A CA 1
ATOM 1003 C C . GLU A 1 124 ? -13.369 3.690 26.229 1.00 51.03 124 GLU A C 1
ATOM 1005 O O . GLU A 1 124 ? -13.347 4.813 26.743 1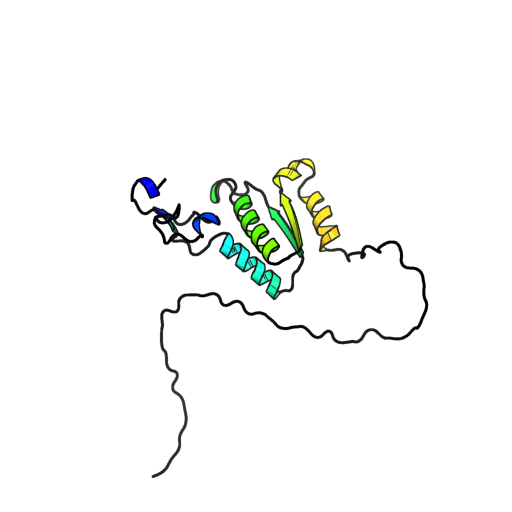.00 51.03 124 GLU A O 1
ATOM 1010 N N . GLN A 1 125 ? -13.980 3.461 25.064 1.00 52.41 125 GLN A N 1
ATOM 1011 C CA . GLN A 1 125 ? -14.705 4.514 24.371 1.00 52.41 125 GLN A CA 1
ATOM 1012 C C . GLN A 1 125 ? -15.927 4.893 25.201 1.00 52.41 125 GLN A C 1
ATOM 1014 O O . GLN A 1 125 ? -16.926 4.175 25.227 1.00 52.41 125 GLN A O 1
ATOM 1019 N N . ARG A 1 126 ? -15.868 6.050 25.869 1.00 45.19 126 ARG A N 1
ATOM 1020 C CA . ARG A 1 126 ? -17.064 6.694 26.412 1.00 45.19 126 ARG A CA 1
ATOM 1021 C C . ARG A 1 126 ? -17.985 6.996 25.238 1.00 45.19 126 ARG A C 1
ATOM 1023 O O . ARG A 1 126 ? -17.792 7.979 24.526 1.00 45.19 126 ARG A O 1
ATOM 1030 N N . GLY A 1 127 ? -18.962 6.115 25.034 1.00 37.75 127 GLY A N 1
ATOM 1031 C CA . GLY A 1 127 ? -20.012 6.280 24.045 1.00 37.75 127 GLY A CA 1
ATOM 1032 C C . GLY A 1 127 ? -20.574 7.691 24.134 1.00 37.75 127 GLY A C 1
ATOM 1033 O O . GLY A 1 127 ? -20.956 8.159 25.209 1.00 37.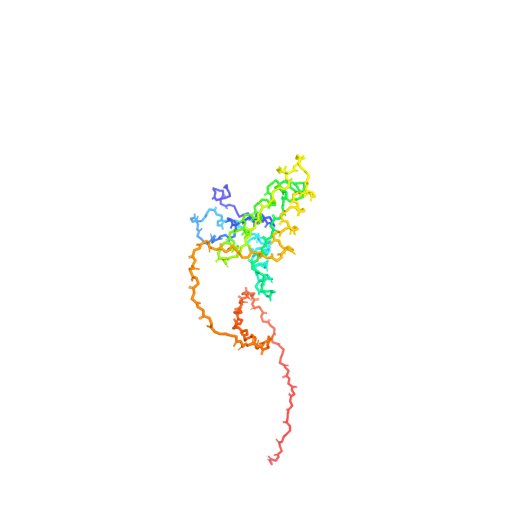75 127 GLY A O 1
ATOM 1034 N N . ASN A 1 128 ? -20.568 8.376 22.996 1.00 38.81 128 ASN A N 1
ATOM 1035 C CA . ASN A 1 128 ? -21.141 9.697 22.844 1.00 38.81 128 ASN A CA 1
ATOM 1036 C C . ASN A 1 128 ? -22.630 9.581 23.212 1.00 38.81 128 ASN A C 1
ATOM 1038 O O . ASN A 1 128 ? -23.424 9.063 22.428 1.00 38.81 128 ASN A O 1
ATOM 1042 N N . LYS A 1 129 ? -23.015 9.983 24.432 1.00 37.47 129 LYS A N 1
ATOM 1043 C CA . LYS A 1 129 ? -24.428 10.112 24.793 1.00 37.47 129 LYS A CA 1
ATOM 1044 C C . LYS A 1 129 ? -24.982 11.234 23.930 1.00 37.47 129 LYS A C 1
ATOM 1046 O O . LYS A 1 129 ? -24.774 12.409 24.221 1.00 37.47 129 LYS A O 1
ATOM 1051 N N . SER A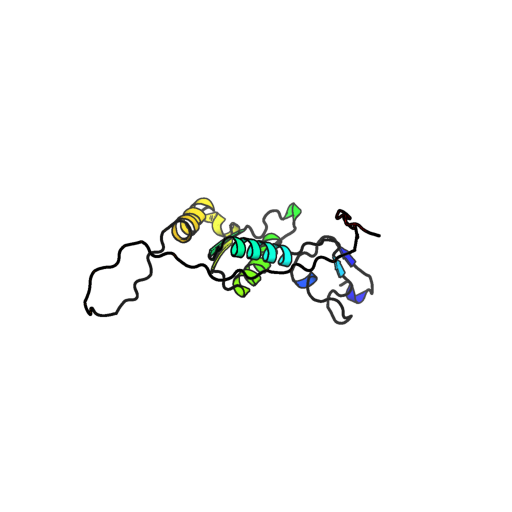 1 130 ? -25.673 10.845 22.865 1.00 37.81 130 SER A N 1
ATOM 1052 C CA . SER A 1 130 ? -26.605 11.700 22.151 1.00 37.81 130 SER A CA 1
ATOM 1053 C C . SER A 1 130 ? -27.477 12.417 23.179 1.00 37.81 130 SER A C 1
ATOM 1055 O O . SER A 1 130 ? -28.200 11.782 23.953 1.00 37.81 130 SER A O 1
ATOM 1057 N N . LEU A 1 131 ? -27.360 13.743 23.210 1.00 41.28 131 LEU A N 1
ATOM 1058 C CA . LEU A 1 131 ? -28.329 14.616 23.847 1.00 41.28 131 LEU A CA 1
ATOM 1059 C C . LEU A 1 131 ? -29.739 14.204 23.395 1.00 41.28 131 LEU A C 1
ATOM 1061 O O . LEU A 1 131 ? -30.011 14.141 22.201 1.00 41.28 131 LEU A O 1
ATOM 1065 N N . GLY A 1 132 ? -30.632 13.995 24.363 1.00 37.62 132 GLY A N 1
ATOM 1066 C CA . GLY A 1 132 ? -32.075 14.050 24.144 1.00 37.62 132 GLY A CA 1
ATOM 1067 C C . GLY A 1 132 ? -32.781 12.715 23.911 1.00 37.62 132 GLY A C 1
ATOM 1068 O O . GLY A 1 132 ? -33.234 12.437 22.811 1.00 37.62 132 GLY A O 1
ATOM 1069 N N . ALA A 1 133 ? -33.027 11.958 24.981 1.00 31.38 133 ALA A N 1
ATOM 1070 C CA . ALA A 1 133 ? -34.237 11.142 25.076 1.00 31.38 133 ALA A CA 1
ATOM 1071 C C . ALA A 1 133 ? -34.712 11.127 26.533 1.00 31.38 133 ALA A C 1
ATOM 1073 O O . ALA A 1 133 ? -33.970 10.787 27.455 1.00 31.38 133 ALA A O 1
ATOM 1074 N N . ARG A 1 134 ? -35.938 11.613 26.732 1.00 31.77 134 ARG A N 1
ATOM 1075 C CA . ARG A 1 134 ? -36.606 11.772 28.025 1.00 31.77 134 ARG A CA 1
ATOM 1076 C C . ARG A 1 134 ? -36.770 10.422 28.726 1.00 31.77 134 ARG A C 1
ATOM 1078 O O . ARG A 1 134 ? -37.001 9.404 28.086 1.00 31.77 134 ARG A O 1
ATOM 1085 N N . ARG A 1 135 ? -36.702 10.469 30.060 1.00 36.81 135 ARG A N 1
ATOM 1086 C CA . ARG A 1 135 ? -37.076 9.390 30.983 1.00 36.81 135 ARG A CA 1
ATOM 1087 C C . ARG A 1 135 ? -38.455 8.813 30.632 1.00 36.81 135 ARG A C 1
ATOM 1089 O O . ARG A 1 135 ? -39.433 9.554 30.619 1.00 36.81 135 ARG A O 1
ATOM 1096 N N . ALA A 1 136 ? -38.519 7.496 30.486 1.00 31.17 136 ALA A N 1
ATOM 1097 C CA . ALA A 1 136 ? -39.682 6.670 30.793 1.00 31.17 136 ALA A CA 1
ATOM 1098 C C . ALA A 1 136 ? -39.146 5.422 31.516 1.00 31.17 136 ALA A C 1
ATOM 1100 O O . ALA A 1 136 ? -38.098 4.900 31.140 1.00 31.17 136 ALA A O 1
ATOM 1101 N N . GLY A 1 137 ? -39.762 5.064 32.641 1.00 28.61 137 GLY A N 1
ATOM 1102 C CA . GLY A 1 137 ? -39.178 4.178 33.648 1.00 28.61 137 GLY A CA 1
ATOM 1103 C C . GLY A 1 137 ? -39.363 2.669 33.443 1.00 28.61 137 GLY A C 1
ATOM 1104 O O . GLY A 1 137 ? -40.276 2.239 32.748 1.00 28.61 137 GLY A O 1
ATOM 1105 N N . ALA A 1 138 ? -38.526 1.949 34.209 1.00 27.06 138 ALA A N 1
ATOM 1106 C CA . ALA A 1 138 ? -38.649 0.589 34.770 1.00 27.06 138 ALA A CA 1
ATOM 1107 C C . ALA A 1 138 ? -38.542 -0.634 33.821 1.00 27.06 138 ALA A C 1
ATOM 1109 O O . ALA A 1 138 ? -38.833 -0.493 32.636 1.00 27.06 138 ALA A O 1
ATOM 1110 N N . PRO A 1 139 ? -38.197 -1.855 34.315 1.00 34.81 139 PRO A N 1
ATOM 1111 C CA . PRO A 1 139 ? -37.789 -2.258 35.674 1.00 34.81 139 PRO A CA 1
ATOM 1112 C C . PRO A 1 139 ? -36.423 -2.991 35.762 1.00 34.81 139 PRO A C 1
ATOM 1114 O O . PRO A 1 139 ? -35.779 -3.314 34.767 1.00 34.81 139 PRO A O 1
ATOM 1117 N N . GLU A 1 140 ? -35.991 -3.222 37.004 1.00 32.78 140 GLU A N 1
ATOM 1118 C CA . GLU A 1 140 ? -34.819 -3.999 37.430 1.00 32.78 140 GLU A CA 1
ATOM 1119 C C . GLU A 1 140 ? -34.866 -5.483 37.017 1.00 32.78 140 GLU A C 1
ATOM 1121 O O . GLU A 1 140 ? -35.921 -6.112 37.063 1.00 32.78 140 GLU A O 1
ATOM 1126 N N . GLY A 1 141 ? -33.686 -6.060 36.739 1.00 37.47 141 GLY A N 1
ATOM 1127 C CA . GLY A 1 141 ? -33.437 -7.503 36.864 1.00 37.47 141 GLY A CA 1
ATOM 1128 C C . GLY A 1 141 ? -32.977 -8.231 35.595 1.00 37.47 141 GLY A C 1
ATOM 1129 O O . GLY A 1 141 ? -33.787 -8.852 34.920 1.00 37.47 141 GLY A O 1
ATOM 1130 N N . ALA A 1 142 ? -31.666 -8.255 35.322 1.00 29.41 142 ALA A N 1
ATOM 1131 C CA . ALA A 1 142 ? -31.017 -9.324 34.546 1.00 29.41 142 ALA A CA 1
ATOM 1132 C C . ALA A 1 142 ? -29.501 -9.339 34.830 1.00 29.41 142 ALA A C 1
ATOM 1134 O O . ALA A 1 142 ? -28.801 -8.365 34.559 1.00 29.41 142 ALA A O 1
ATOM 1135 N N . GLY A 1 143 ? -29.006 -10.426 35.432 1.00 31.62 143 GLY A N 1
ATOM 1136 C CA . GLY A 1 143 ? -27.597 -10.615 35.798 1.00 31.62 143 GLY A CA 1
ATOM 1137 C C . GLY A 1 143 ? -26.657 -10.873 34.604 1.00 31.62 143 GLY A C 1
ATOM 1138 O O . GLY A 1 143 ? -27.114 -11.128 33.491 1.00 31.62 143 GLY A O 1
ATOM 1139 N N . PRO A 1 144 ? -25.328 -10.834 34.819 1.00 35.28 144 PRO A N 1
ATOM 1140 C CA . PRO A 1 144 ? -24.326 -10.626 33.769 1.00 35.28 144 PRO A CA 1
ATOM 1141 C C . PRO A 1 144 ? -23.833 -11.906 33.067 1.00 35.28 144 PRO A C 1
ATOM 1143 O O . PRO A 1 144 ? -22.663 -11.985 32.712 1.00 35.28 144 PRO A O 1
ATOM 1146 N N . ASN A 1 145 ? -24.683 -12.912 32.843 1.00 37.91 145 ASN A N 1
ATOM 1147 C CA . ASN A 1 145 ? -24.264 -14.162 32.192 1.00 37.91 145 ASN A CA 1
ATOM 1148 C C . ASN A 1 145 ? -25.233 -14.572 31.075 1.00 37.91 145 ASN A C 1
ATOM 1150 O O . ASN A 1 145 ? -26.100 -15.420 31.272 1.00 37.91 145 ASN A O 1
ATOM 1154 N N . ALA A 1 146 ? -25.055 -13.994 29.885 1.00 32.53 146 ALA A N 1
ATOM 1155 C CA . ALA A 1 146 ? -25.621 -14.522 28.646 1.00 32.53 146 ALA A CA 1
ATOM 1156 C C . ALA A 1 146 ? -24.484 -14.760 27.629 1.00 32.53 146 ALA A C 1
ATOM 1158 O O . ALA A 1 146 ? -23.688 -13.847 27.395 1.00 32.53 146 ALA A O 1
ATOM 1159 N N . PRO A 1 147 ? -24.357 -15.964 27.039 1.00 31.62 147 PRO A N 1
ATOM 1160 C CA . PRO A 1 147 ? -23.285 -16.274 26.099 1.00 31.62 147 PRO A CA 1
ATOM 1161 C C . PRO A 1 147 ? -23.527 -15.606 24.738 1.00 31.62 147 PRO A C 1
ATOM 1163 O O . PRO A 1 147 ? -24.607 -15.702 24.158 1.00 31.62 147 PRO A O 1
ATOM 1166 N N . VAL A 1 148 ? -22.493 -14.947 24.210 1.00 39.69 148 VAL A N 1
ATOM 1167 C CA . VAL A 1 148 ? -22.498 -14.310 22.886 1.00 39.69 148 VAL A CA 1
ATOM 1168 C C . VAL A 1 148 ? -22.209 -15.364 21.815 1.00 39.69 148 VAL A C 1
ATOM 1170 O O . VAL A 1 148 ? -21.112 -15.914 21.746 1.00 39.69 148 VAL A O 1
ATOM 1173 N N . THR A 1 149 ? -23.186 -15.650 20.956 1.00 32.09 149 THR A N 1
ATOM 1174 C CA . THR A 1 149 ? -23.029 -16.538 19.793 1.00 32.09 149 THR A CA 1
ATOM 1175 C C . THR A 1 149 ? -22.292 -15.821 18.655 1.00 32.09 149 THR A C 1
ATOM 1177 O O . THR A 1 149 ? -22.793 -14.830 18.125 1.00 32.09 149 THR A O 1
ATOM 1180 N N . TYR A 1 150 ? -21.117 -16.324 18.258 1.00 37.19 150 TYR A N 1
ATOM 1181 C CA . TYR A 1 150 ? -20.314 -15.789 17.148 1.00 37.19 150 TYR A CA 1
ATOM 1182 C C . TYR A 1 150 ? -20.831 -16.259 15.777 1.00 37.19 150 TYR A C 1
ATOM 1184 O O . TYR A 1 150 ? -20.988 -17.454 15.524 1.00 37.19 150 TYR A O 1
ATOM 1192 N N . GLY A 1 151 ? -21.085 -15.299 14.884 1.00 34.34 151 GLY A N 1
ATOM 1193 C CA . GLY A 1 151 ? -21.508 -15.521 13.501 1.00 34.34 151 GLY A CA 1
ATOM 1194 C C . GLY A 1 151 ? -20.365 -15.937 12.561 1.00 34.34 151 GLY A C 1
ATOM 1195 O O . GLY A 1 151 ? -19.200 -15.631 12.789 1.00 34.34 151 GLY A O 1
ATOM 1196 N N . ARG A 1 152 ? -20.753 -16.653 11.499 1.00 35.41 152 ARG A N 1
ATOM 1197 C CA . ARG A 1 152 ? -19.958 -17.385 10.490 1.00 35.41 152 ARG A CA 1
ATOM 1198 C C . ARG A 1 152 ? -18.677 -16.701 9.971 1.00 35.41 152 ARG A C 1
ATOM 1200 O O . ARG A 1 152 ? -18.702 -15.564 9.513 1.00 35.41 152 ARG A O 1
ATOM 1207 N N . SER A 1 153 ? -17.600 -17.491 9.912 1.00 27.91 153 SER A N 1
ATOM 1208 C CA . SER A 1 153 ? -16.344 -17.213 9.198 1.00 27.91 153 SER A CA 1
ATOM 1209 C C . SER A 1 153 ? -16.546 -17.226 7.673 1.00 27.91 153 SER A C 1
ATOM 1211 O O . SER A 1 153 ? -17.150 -18.154 7.132 1.00 27.91 153 SER A O 1
ATOM 1213 N N . VAL A 1 154 ? -16.022 -16.208 6.981 1.00 38.56 154 VAL A N 1
ATOM 1214 C CA . VAL A 1 154 ? -15.897 -16.167 5.515 1.00 38.56 154 VAL A CA 1
ATOM 1215 C C . VAL A 1 154 ? -14.461 -16.548 5.160 1.00 38.56 154 VAL A C 1
ATOM 1217 O O . VAL A 1 154 ? -13.515 -15.880 5.567 1.00 38.56 154 VAL A O 1
ATOM 1220 N N . THR A 1 155 ? -14.289 -17.640 4.418 1.00 30.34 155 THR A N 1
ATOM 1221 C CA . THR A 1 155 ? -12.980 -18.121 3.958 1.00 30.34 155 THR A CA 1
ATOM 1222 C C . THR A 1 155 ? -12.614 -17.483 2.620 1.00 30.34 155 THR A C 1
ATOM 1224 O O . THR A 1 155 ? -13.357 -17.586 1.644 1.00 30.34 155 THR A O 1
ATOM 1227 N N . TYR A 1 156 ? -11.437 -16.859 2.548 1.00 35.97 156 TYR A N 1
ATOM 1228 C CA . TYR A 1 156 ? -10.871 -16.352 1.298 1.00 35.97 156 TYR A CA 1
ATOM 1229 C C . TYR A 1 156 ? -9.940 -17.399 0.681 1.00 35.97 156 TYR A C 1
ATOM 1231 O O . TYR A 1 156 ? -8.976 -17.847 1.301 1.00 35.97 156 TYR A O 1
ATOM 1239 N N . LYS A 1 157 ? -10.229 -17.802 -0.560 1.00 27.98 157 LYS A N 1
ATOM 1240 C CA . LYS A 1 157 ? -9.415 -18.759 -1.318 1.00 27.98 157 LYS A CA 1
ATOM 1241 C C . LYS A 1 157 ? -8.324 -17.997 -2.074 1.00 27.98 157 LYS A C 1
ATOM 1243 O O . LYS A 1 157 ? -8.596 -17.384 -3.105 1.00 27.98 157 LYS A O 1
ATOM 1248 N N . PHE A 1 158 ? -7.088 -18.052 -1.583 1.00 27.52 158 PHE A N 1
ATOM 1249 C CA . PHE A 1 158 ? -5.924 -17.652 -2.372 1.00 27.52 158 PHE A CA 1
ATOM 1250 C C . PHE A 1 158 ? -5.761 -18.647 -3.528 1.00 27.52 158 PHE A C 1
ATOM 1252 O O . PHE A 1 158 ? -5.490 -19.828 -3.313 1.00 27.52 158 PHE A O 1
ATOM 1259 N N . ARG A 1 159 ? -5.965 -18.194 -4.771 1.00 30.27 159 ARG A N 1
ATOM 1260 C CA . ARG A 1 159 ? -5.641 -18.980 -5.971 1.00 30.27 159 ARG A CA 1
ATOM 1261 C C . ARG A 1 159 ? -4.118 -19.009 -6.142 1.00 30.27 159 ARG A C 1
ATOM 1263 O O . ARG A 1 159 ? -3.557 -18.215 -6.887 1.00 30.27 159 ARG A O 1
ATOM 1270 N N . GLY A 1 160 ? -3.467 -19.925 -5.431 1.00 28.50 160 GLY A N 1
ATOM 1271 C CA . GLY A 1 160 ? -2.149 -20.439 -5.793 1.00 28.50 160 GLY A CA 1
ATOM 1272 C C . GLY A 1 160 ? -2.308 -21.490 -6.889 1.00 28.50 160 GLY A C 1
ATOM 1273 O O . GLY A 1 160 ? -3.167 -22.366 -6.790 1.00 28.50 160 GLY A O 1
ATOM 1274 N N . ALA A 1 161 ? -1.529 -21.361 -7.958 1.00 31.77 161 ALA A N 1
ATOM 1275 C CA . ALA A 1 161 ? -1.481 -22.314 -9.055 1.00 31.77 161 ALA A CA 1
ATOM 1276 C C . ALA A 1 161 ? -1.105 -23.711 -8.534 1.00 31.77 161 ALA A C 1
ATOM 1278 O O . ALA A 1 161 ? -0.054 -23.896 -7.927 1.00 31.77 161 ALA A O 1
ATOM 1279 N N . SER A 1 162 ? -1.974 -24.692 -8.770 1.00 28.44 162 SER A N 1
ATOM 1280 C CA . SER A 1 162 ? -1.706 -26.103 -8.516 1.00 28.44 162 SER A CA 1
ATOM 1281 C C . SER A 1 162 ? -0.960 -26.698 -9.712 1.00 28.44 162 SER A C 1
ATOM 1283 O O . SER A 1 162 ? -1.578 -27.005 -10.732 1.00 28.44 162 SER A O 1
ATOM 1285 N N . SER A 1 163 ? 0.352 -26.880 -9.596 1.00 30.06 163 SER A N 1
ATOM 1286 C CA . SER A 1 163 ? 1.078 -27.896 -10.364 1.00 30.06 163 SER A CA 1
ATOM 1287 C C . SER A 1 163 ? 1.088 -29.179 -9.537 1.00 30.06 163 SER A C 1
ATOM 1289 O O . SER A 1 163 ? 1.499 -29.170 -8.377 1.00 30.06 163 SER A O 1
ATOM 1291 N N . GLY A 1 164 ? 0.539 -30.246 -10.114 1.00 31.41 164 GLY A N 1
ATOM 1292 C CA . GLY A 1 164 ? 0.283 -31.510 -9.440 1.00 31.41 164 GLY A CA 1
ATOM 1293 C C . GLY A 1 164 ? 1.536 -32.229 -8.952 1.00 31.41 164 GLY A C 1
ATOM 1294 O O . GLY A 1 164 ? 2.586 -32.185 -9.581 1.00 31.41 164 GLY A O 1
ATOM 1295 N N . LEU A 1 165 ? 1.360 -32.954 -7.853 1.00 27.52 165 LEU A N 1
ATOM 1296 C CA . LEU A 1 165 ? 2.117 -34.151 -7.522 1.00 27.52 165 LEU A CA 1
ATOM 1297 C C . LEU A 1 165 ? 1.174 -35.072 -6.749 1.00 27.52 165 LEU A C 1
ATOM 1299 O O . LEU A 1 165 ? 0.831 -34.841 -5.592 1.00 27.52 165 LEU A O 1
ATOM 1303 N N . SER A 1 166 ? 0.692 -36.085 -7.459 1.00 27.22 166 SER A N 1
ATOM 1304 C CA . SER A 1 166 ? -0.005 -37.235 -6.909 1.00 27.22 166 SER A CA 1
ATOM 1305 C C . SER A 1 166 ? 0.979 -38.069 -6.092 1.00 27.22 166 SER A C 1
ATOM 1307 O O . SER A 1 166 ? 1.932 -38.606 -6.649 1.00 27.22 166 SER A O 1
ATOM 1309 N N . HIS A 1 167 ? 0.716 -38.238 -4.801 1.00 27.53 167 HIS A N 1
ATOM 1310 C CA . HIS A 1 167 ? 1.202 -39.395 -4.057 1.00 27.53 167 HIS A CA 1
ATOM 1311 C C . HIS A 1 167 ? -0.005 -40.053 -3.396 1.00 27.53 167 HIS A C 1
ATOM 1313 O O . HIS A 1 167 ? -0.596 -39.525 -2.456 1.00 27.53 167 HIS A O 1
ATOM 1319 N N . ALA A 1 168 ? -0.415 -41.179 -3.976 1.00 28.39 168 ALA A N 1
ATOM 1320 C CA . ALA A 1 168 ? -1.438 -42.050 -3.433 1.00 28.39 168 ALA A CA 1
ATOM 1321 C C . ALA A 1 168 ? -0.903 -42.720 -2.160 1.00 28.39 168 ALA A C 1
ATOM 1323 O O . ALA A 1 168 ? 0.151 -43.353 -2.179 1.00 28.39 168 ALA A O 1
ATOM 1324 N N . SER A 1 169 ? -1.641 -42.566 -1.063 1.00 26.56 169 SER A N 1
ATOM 1325 C CA . SER A 1 169 ? -1.514 -43.393 0.134 1.00 26.56 169 SER A CA 1
ATOM 1326 C C . SER A 1 169 ? -2.403 -44.620 -0.054 1.00 26.56 169 SER A C 1
ATOM 1328 O O . SER A 1 169 ? -3.609 -44.476 -0.258 1.00 26.56 169 SER A O 1
ATOM 1330 N N . ALA A 1 170 ? -1.807 -45.811 -0.036 1.00 27.83 170 ALA A N 1
ATOM 1331 C CA . ALA A 1 170 ? -2.508 -47.087 -0.083 1.00 27.83 170 ALA A CA 1
ATOM 1332 C C . ALA A 1 170 ? -2.215 -47.868 1.206 1.00 27.83 170 ALA A C 1
ATOM 1334 O O . ALA A 1 170 ? -1.110 -48.352 1.424 1.00 27.83 170 ALA A O 1
ATOM 1335 N N . GLY A 1 171 ? -3.243 -47.968 2.038 1.00 25.20 171 GLY A N 1
ATOM 1336 C CA . GLY A 1 171 ? -3.416 -48.864 3.178 1.00 25.20 171 GLY A CA 1
ATOM 1337 C C . GLY A 1 171 ? -4.862 -48.638 3.622 1.00 25.20 171 GLY A C 1
ATOM 1338 O O . GLY A 1 171 ? -5.313 -47.500 3.671 1.00 25.20 171 GLY A O 1
ATOM 1339 N N . GLU A 1 172 ? -5.723 -49.608 3.866 1.00 26.12 172 GLU A N 1
ATOM 1340 C CA . GLU A 1 172 ? -5.595 -51.024 4.174 1.00 26.12 172 GLU A CA 1
ATOM 1341 C C . GLU A 1 172 ? -7.049 -51.546 4.175 1.00 26.12 172 GLU A C 1
ATOM 1343 O O . GLU A 1 172 ? -7.934 -50.798 4.600 1.00 26.12 172 GLU A O 1
ATOM 1348 N N . LYS A 1 173 ? -7.325 -52.778 3.721 1.00 28.48 173 LYS A N 1
ATOM 1349 C CA . LYS A 1 173 ? -8.245 -53.705 4.417 1.00 28.48 173 LYS A CA 1
ATOM 1350 C C . LYS A 1 173 ? -8.407 -55.049 3.706 1.00 28.48 173 LYS A C 1
ATOM 1352 O O . LYS A 1 173 ? -8.780 -55.143 2.543 1.00 28.48 173 LYS A O 1
ATOM 1357 N N . LEU A 1 174 ? -8.149 -56.069 4.514 1.00 31.88 174 LEU A N 1
ATOM 1358 C CA . LEU A 1 174 ? -8.386 -57.494 4.342 1.00 31.88 174 LEU A CA 1
ATOM 1359 C C . LEU A 1 174 ? -9.887 -57.840 4.381 1.00 31.88 174 LEU A C 1
ATOM 1361 O O . LEU A 1 174 ? -10.593 -57.360 5.267 1.00 31.88 174 LEU A O 1
ATOM 1365 N N . ASN A 1 175 ? -10.322 -58.716 3.467 1.00 29.47 175 ASN A N 1
ATOM 1366 C CA . ASN A 1 175 ? -11.359 -59.769 3.585 1.00 29.47 175 ASN A CA 1
ATOM 1367 C C . ASN A 1 175 ? -11.449 -60.423 2.183 1.00 29.47 175 ASN A C 1
ATOM 1369 O O . ASN A 1 175 ? -11.558 -59.682 1.217 1.00 29.47 175 ASN A O 1
ATOM 1373 N N . GLY A 1 176 ? -11.353 -61.724 1.903 1.00 27.94 176 GLY A N 1
ATOM 13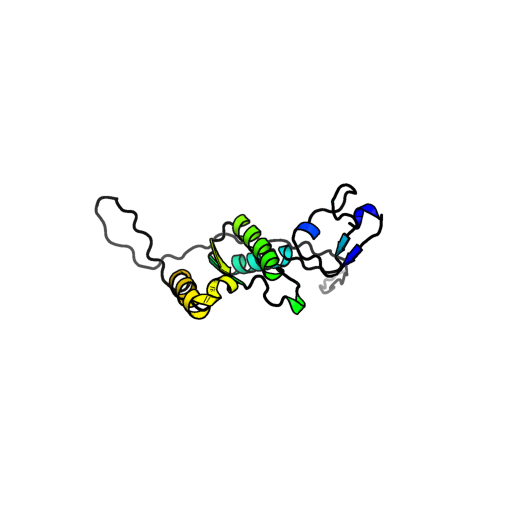74 C CA . GLY A 1 176 ? -11.621 -62.946 2.658 1.00 27.94 176 GLY A CA 1
ATOM 1375 C C . GLY A 1 176 ? -12.719 -63.740 1.919 1.00 27.94 176 GLY A C 1
ATOM 1376 O O . GLY A 1 176 ? -13.849 -63.260 1.922 1.00 27.94 176 GLY A O 1
ATOM 1377 N N . ARG A 1 177 ? -12.377 -64.939 1.389 1.00 31.66 177 ARG A N 1
ATOM 1378 C CA . ARG A 1 177 ? -13.229 -65.997 0.755 1.00 31.66 177 ARG A CA 1
ATOM 1379 C C . ARG A 1 177 ? -13.691 -65.730 -0.689 1.00 31.66 177 ARG A C 1
ATOM 1381 O O . ARG A 1 177 ? -14.107 -64.617 -0.978 1.00 31.66 177 ARG A O 1
ATOM 1388 N N . ASP A 1 178 ? -13.652 -66.653 -1.652 1.00 34.94 178 ASP A N 1
ATOM 1389 C CA . ASP A 1 178 ? -13.312 -68.088 -1.762 1.00 34.94 178 ASP A CA 1
ATOM 1390 C C . ASP A 1 178 ? -12.623 -68.329 -3.123 1.00 34.94 178 ASP A C 1
ATOM 1392 O O . ASP A 1 178 ? -12.863 -67.511 -4.046 1.00 34.94 178 ASP A O 1
#

Sequence (178 aa):
MVKFWNT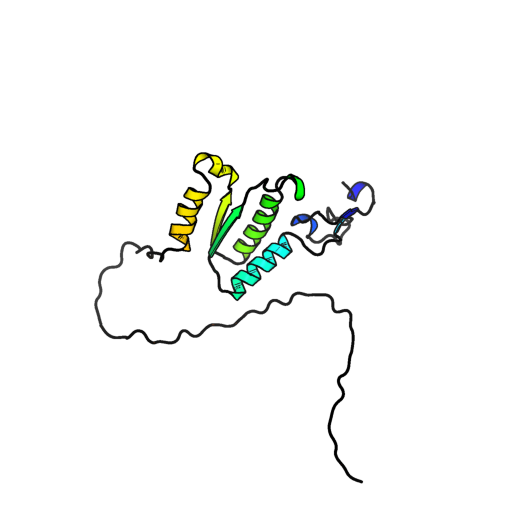PLLTVGALTHDFSQRKTSCDDEYHMLTRVGSLSFRDVALFLVSVMDHYSWRRAMLVYDKDGYRRVSGEHTCKLMMEALVKLLKQHSLQFRAFDTEKAASDGVKEHLRREVGNDFSGEQRGNKSLGARRAGAPEGAGPNAPVTYGRSVTYKFRGASSGLSHASAGEKLNGRD

Radius of gyration: 26.14 Å; chains: 1; bounding box: 58×88×66 Å

Foldseek 3Di:
DCLVVVAAAEEQDPQFPLCVDDQCDSPRPRVSYDHPHPHHLLNVLVVVVVVCVVVVNQEEEAEDAQCVPCVPRNGRNRVRSVVSNVVVCVVVNGHYDYDHQVVCPPVHPVVVCCVPCVDPVVDDPPPDPPPDDDDDDDDDDDDDDDDDDDDDDDDDDDPDDDDDDDDDDDDDDDDDDD

InterPro domains:
  IPR028082 Periplasmic binding protein-like I [SSF53822] (2-101)
  IPR052612 Atrial Natriuretic Peptide Clearance Receptor [PTHR44755] (1-94)